Protein AF-A0A4U0T940-F1 (afdb_monomer_lite)

Radius of gyration: 18.04 Å; chains: 1; bounding box: 51×47×30 Å

Sequence (80 aa):
MAQHGNRSVKPRATRPNPLDAARITYIDYKDIDLLRKFISDRGKIRSRRVSRVTAQQQRQLARAIKNAREMALLPYSSAK

Organism: NCBI:txid2571141

Foldseek 3Di:
DDPPDDPPDDPDDDDDQPCVVVVPPADALVPLVVLVVQADPQQHGHDCVVNVDDPVVSVRSVVSSVVNVVVVNGPPGPPD

Structure (mmCIF, N/CA/C/O backbone):
data_AF-A0A4U0T940-F1
#
_entry.id   AF-A0A4U0T940-F1
#
loop_
_atom_site.group_PDB
_atom_site.id
_atom_site.type_symbol
_atom_site.label_atom_id
_atom_site.label_alt_id
_atom_site.label_comp_id
_atom_site.label_asym_id
_atom_site.label_entity_id
_atom_site.label_seq_id
_atom_site.pdbx_PDB_ins_code
_atom_site.Cartn_x
_atom_site.Cartn_y
_atom_site.Cartn_z
_atom_site.occupancy
_atom_site.B_iso_or_equiv
_atom_site.auth_seq_id
_atom_site.auth_comp_id
_atom_site.auth_asym_id
_atom_site.auth_atom_id
_atom_site.pdbx_PDB_model_num
ATOM 1 N N . MET A 1 1 ? 39.405 -40.449 -12.616 1.00 55.19 1 MET A N 1
ATOM 2 C CA . MET A 1 1 ? 38.799 -39.375 -13.435 1.00 55.19 1 MET A CA 1
ATOM 3 C C . MET A 1 1 ? 37.291 -39.359 -13.201 1.00 55.19 1 MET A C 1
ATOM 5 O O . MET A 1 1 ? 36.570 -40.091 -13.863 1.00 55.19 1 MET A O 1
ATOM 9 N N . ALA A 1 2 ? 36.806 -38.598 -12.217 1.00 54.12 2 ALA A N 1
ATOM 10 C CA . ALA A 1 2 ? 35.369 -38.440 -11.987 1.00 54.12 2 ALA A CA 1
ATOM 11 C C . ALA A 1 2 ? 34.849 -37.276 -12.844 1.00 54.12 2 ALA A C 1
ATOM 13 O O . ALA A 1 2 ? 35.202 -36.119 -12.607 1.00 54.12 2 ALA A O 1
ATOM 14 N N . GLN A 1 3 ? 34.043 -37.586 -13.860 1.00 62.41 3 GLN A N 1
ATOM 15 C CA . GLN A 1 3 ? 33.346 -36.585 -14.664 1.00 62.41 3 GLN A CA 1
ATOM 16 C C . GLN A 1 3 ? 32.212 -35.988 -13.821 1.00 62.41 3 GLN A C 1
ATOM 18 O O . GLN A 1 3 ? 31.168 -36.610 -13.632 1.00 62.41 3 GLN A O 1
ATOM 23 N N . HIS A 1 4 ? 32.410 -34.785 -13.285 1.00 59.44 4 HIS A N 1
ATOM 24 C CA . HIS A 1 4 ? 31.337 -34.043 -12.631 1.00 59.44 4 HIS A CA 1
ATOM 25 C C . HIS A 1 4 ? 30.458 -33.417 -13.718 1.00 59.44 4 HIS A C 1
ATOM 27 O O . HIS A 1 4 ? 30.781 -32.371 -14.278 1.00 59.44 4 HIS A O 1
ATOM 33 N N . GLY A 1 5 ? 29.360 -34.096 -14.054 1.00 60.16 5 GLY A N 1
ATOM 34 C CA . GLY A 1 5 ? 28.362 -33.605 -15.000 1.00 60.16 5 GLY A CA 1
ATOM 35 C C . GLY A 1 5 ? 27.740 -32.295 -14.516 1.00 60.16 5 GLY A C 1
ATOM 36 O O . GLY A 1 5 ? 27.047 -32.260 -13.498 1.00 60.16 5 GLY A O 1
ATOM 37 N N . ASN A 1 6 ? 27.981 -31.219 -15.263 1.00 67.31 6 ASN A N 1
ATOM 38 C CA . ASN A 1 6 ? 27.414 -29.897 -15.031 1.00 67.31 6 ASN A CA 1
ATOM 39 C C . ASN A 1 6 ? 25.898 -29.922 -15.303 1.00 67.31 6 ASN A C 1
ATOM 41 O O . ASN A 1 6 ? 25.450 -29.767 -16.440 1.00 67.31 6 ASN A O 1
ATOM 45 N N . ARG A 1 7 ? 25.090 -30.163 -14.263 1.00 65.12 7 ARG A N 1
ATOM 46 C CA . ARG A 1 7 ? 23.626 -30.063 -14.341 1.00 65.12 7 ARG A CA 1
ATOM 47 C C . ARG A 1 7 ? 23.235 -28.586 -14.376 1.00 65.12 7 ARG A C 1
ATOM 49 O O . ARG A 1 7 ? 23.039 -27.963 -13.336 1.00 65.12 7 ARG A O 1
ATOM 56 N N . SER A 1 8 ? 23.096 -28.031 -15.574 1.00 63.91 8 SER A N 1
ATOM 57 C CA . SER A 1 8 ? 22.516 -26.709 -15.802 1.00 63.91 8 SER A CA 1
ATOM 58 C C . SER A 1 8 ? 21.034 -26.713 -15.402 1.00 63.91 8 SER A C 1
ATOM 60 O O . SER A 1 8 ? 20.141 -27.083 -16.165 1.00 63.91 8 SER A O 1
ATOM 62 N N . VAL A 1 9 ? 20.759 -26.325 -14.154 1.00 67.19 9 VAL A N 1
ATOM 63 C CA . VAL A 1 9 ? 19.393 -26.119 -13.661 1.00 67.19 9 VAL A CA 1
ATOM 64 C C . VAL A 1 9 ? 18.781 -24.967 -14.457 1.00 67.19 9 VAL A C 1
ATOM 66 O O . VAL A 1 9 ? 19.154 -23.809 -14.278 1.00 67.19 9 VAL A O 1
ATOM 69 N N . LYS A 1 10 ? 17.844 -25.282 -15.359 1.00 61.28 10 LYS A N 1
ATOM 70 C CA . LYS A 1 10 ? 17.080 -24.271 -16.100 1.00 61.28 10 LYS A CA 1
ATOM 71 C C . LYS A 1 10 ? 16.386 -23.340 -15.093 1.00 61.28 10 LYS A C 1
ATOM 73 O O . LYS A 1 10 ? 15.718 -23.847 -14.184 1.00 61.28 10 LYS A O 1
ATOM 78 N N . PRO A 1 11 ? 16.508 -22.005 -15.216 1.00 64.62 11 PRO A N 1
ATOM 79 C CA . PRO A 1 11 ? 15.837 -21.092 -14.304 1.00 64.62 11 PRO A CA 1
ATOM 80 C C . PRO A 1 11 ? 14.327 -21.305 -14.415 1.00 64.62 11 PRO A C 1
ATOM 82 O O . PRO A 1 11 ? 13.746 -21.269 -15.500 1.00 64.62 11 PRO A O 1
ATOM 85 N N . ARG A 1 12 ? 13.681 -21.582 -13.280 1.00 65.75 12 ARG A N 1
ATOM 86 C CA . ARG A 1 12 ? 12.233 -21.786 -13.219 1.00 65.75 12 ARG A CA 1
ATOM 87 C C . ARG A 1 12 ? 11.552 -20.498 -13.677 1.00 65.75 12 ARG A C 1
ATOM 89 O O . ARG A 1 12 ? 11.768 -19.464 -13.052 1.00 65.75 12 ARG A O 1
ATOM 96 N N . ALA A 1 13 ? 10.734 -20.573 -14.729 1.00 60.59 13 ALA A N 1
ATOM 97 C CA . ALA A 1 13 ? 10.016 -19.426 -15.280 1.00 60.59 13 ALA A CA 1
ATOM 98 C C . ALA A 1 13 ? 9.296 -18.645 -14.165 1.00 60.59 13 ALA A C 1
ATOM 100 O O . ALA A 1 13 ? 8.336 -19.114 -13.539 1.00 60.59 13 ALA A O 1
ATOM 101 N N . THR A 1 14 ? 9.811 -17.458 -13.864 1.00 66.94 14 THR A N 1
ATOM 102 C CA . THR A 1 14 ? 9.270 -16.570 -12.843 1.00 66.94 14 THR A CA 1
ATOM 103 C C . THR A 1 14 ? 8.029 -15.904 -13.417 1.00 66.94 14 THR A C 1
ATOM 105 O O . THR A 1 14 ? 8.118 -15.199 -14.416 1.00 66.94 14 THR A O 1
ATOM 108 N N . ARG A 1 15 ? 6.857 -16.119 -12.798 1.00 73.31 15 ARG A N 1
ATOM 109 C CA . ARG A 1 15 ? 5.649 -15.344 -13.150 1.00 73.31 15 ARG A CA 1
ATOM 110 C C . ARG A 1 15 ? 5.996 -13.847 -13.129 1.00 73.31 15 ARG A C 1
ATOM 112 O O . ARG A 1 15 ? 6.700 -13.446 -12.194 1.00 73.31 15 ARG A O 1
ATOM 119 N N . PRO A 1 16 ? 5.510 -13.069 -14.109 1.00 80.25 16 PRO A N 1
ATOM 120 C CA . PRO A 1 16 ? 5.859 -11.664 -14.246 1.00 80.25 16 PRO A CA 1
ATOM 121 C C . PRO A 1 16 ? 5.413 -10.862 -13.023 1.00 80.25 16 PRO A C 1
ATOM 123 O O . PRO A 1 16 ? 4.448 -11.216 -12.339 1.00 80.25 16 PRO A O 1
ATOM 126 N N . ASN A 1 17 ? 6.146 -9.787 -12.745 1.00 87.19 17 ASN A N 1
ATOM 127 C CA . ASN A 1 17 ? 5.812 -8.847 -11.689 1.00 87.19 17 ASN A CA 1
ATOM 128 C C . ASN A 1 17 ? 4.462 -8.176 -12.009 1.00 87.19 17 ASN A C 1
ATOM 130 O O . ASN A 1 17 ? 4.327 -7.590 -13.085 1.00 87.19 17 ASN A O 1
ATOM 134 N N . PRO A 1 18 ? 3.466 -8.238 -11.108 1.00 86.06 18 PRO A N 1
ATOM 135 C CA . PRO A 1 18 ? 2.138 -7.691 -11.370 1.00 86.06 18 PRO A CA 1
ATOM 136 C C . PRO A 1 18 ? 2.130 -6.170 -11.572 1.00 86.06 18 PRO A C 1
ATOM 138 O O . PRO A 1 18 ? 1.293 -5.677 -12.322 1.00 86.06 18 PRO A O 1
ATOM 141 N N . LEU A 1 19 ? 3.044 -5.427 -10.935 1.00 88.19 19 LEU A N 1
ATOM 142 C CA . LEU A 1 19 ? 3.129 -3.971 -11.105 1.00 88.19 19 LEU A CA 1
ATOM 143 C C . LEU A 1 19 ? 3.712 -3.598 -12.468 1.00 88.19 19 LEU A C 1
ATOM 145 O O . LEU A 1 19 ? 3.184 -2.716 -13.142 1.00 88.19 19 LEU A O 1
ATOM 149 N N . ASP A 1 20 ? 4.745 -4.322 -12.902 1.00 86.81 20 ASP A N 1
ATOM 150 C CA . ASP A 1 20 ? 5.374 -4.095 -14.206 1.00 86.81 20 ASP A CA 1
ATOM 151 C C . ASP A 1 20 ? 4.428 -4.512 -15.343 1.00 86.81 20 ASP A C 1
ATOM 153 O O . ASP A 1 20 ? 4.300 -3.802 -16.338 1.00 86.81 20 ASP A O 1
ATOM 157 N N . ALA A 1 21 ? 3.698 -5.621 -15.168 1.00 86.12 21 ALA A N 1
ATOM 158 C CA . ALA A 1 21 ? 2.682 -6.075 -16.118 1.00 86.12 21 ALA A CA 1
ATOM 159 C C . ALA A 1 21 ? 1.538 -5.060 -16.279 1.00 86.12 21 ALA A C 1
ATOM 161 O O . ALA A 1 21 ? 1.028 -4.877 -17.381 1.00 86.12 21 ALA A O 1
ATOM 162 N N . ALA A 1 22 ? 1.167 -4.374 -15.195 1.00 85.19 22 ALA A N 1
ATOM 163 C CA . ALA A 1 22 ? 0.170 -3.309 -15.205 1.00 85.19 22 ALA A CA 1
ATOM 164 C C . ALA A 1 22 ? 0.740 -1.929 -15.595 1.00 85.19 22 ALA A C 1
ATOM 166 O O . ALA A 1 22 ? -0.013 -0.960 -15.633 1.00 85.19 22 ALA A O 1
ATOM 167 N N . ARG A 1 23 ? 2.051 -1.823 -15.878 1.00 87.38 23 ARG A N 1
ATOM 168 C CA . ARG A 1 23 ? 2.772 -0.564 -16.161 1.00 87.38 23 ARG A CA 1
ATOM 169 C C . ARG A 1 23 ? 2.567 0.518 -15.091 1.00 87.38 23 ARG A C 1
ATOM 171 O O . ARG A 1 23 ? 2.548 1.709 -15.391 1.00 87.38 23 ARG A O 1
ATOM 178 N N . ILE A 1 24 ? 2.441 0.101 -13.833 1.00 87.00 24 ILE A N 1
ATOM 179 C CA . ILE A 1 24 ? 2.259 1.009 -12.700 1.00 87.00 24 ILE A CA 1
ATOM 180 C C . ILE A 1 24 ? 3.635 1.491 -12.238 1.00 87.00 24 ILE A C 1
ATOM 182 O O . ILE A 1 24 ? 4.428 0.722 -11.692 1.00 87.00 24 ILE A O 1
ATOM 186 N N . THR A 1 25 ? 3.918 2.773 -12.456 1.00 84.06 25 THR A N 1
ATOM 187 C CA . THR A 1 25 ? 5.189 3.416 -12.084 1.00 84.06 25 THR A CA 1
ATOM 188 C C . THR A 1 25 ? 5.121 4.140 -10.741 1.00 84.06 25 THR A C 1
ATOM 190 O O . THR A 1 25 ? 6.139 4.261 -10.058 1.00 84.06 25 THR A O 1
ATOM 193 N N . TYR A 1 26 ? 3.929 4.586 -10.343 1.00 88.62 26 TYR A N 1
ATOM 194 C CA . TYR A 1 26 ? 3.673 5.310 -9.103 1.00 88.62 26 TYR A CA 1
ATOM 195 C C . TYR A 1 26 ? 2.623 4.585 -8.259 1.00 88.62 26 TYR A C 1
ATOM 197 O O . TYR A 1 26 ? 1.684 4.005 -8.795 1.00 88.62 26 TYR A O 1
ATOM 205 N N . ILE A 1 27 ? 2.809 4.594 -6.939 1.00 92.69 27 ILE A N 1
ATOM 206 C CA . ILE A 1 27 ? 1.926 3.930 -5.975 1.00 92.69 27 ILE A CA 1
ATOM 207 C C . ILE A 1 27 ? 1.496 4.984 -4.957 1.00 92.69 27 ILE A C 1
ATOM 209 O O . ILE A 1 27 ? 2.315 5.391 -4.126 1.00 92.69 27 ILE A O 1
ATOM 213 N N . ASP A 1 28 ? 0.232 5.400 -5.012 1.00 93.69 28 ASP A N 1
ATOM 214 C CA . ASP A 1 28 ? -0.360 6.313 -4.034 1.00 93.69 28 ASP A CA 1
ATOM 215 C C . ASP A 1 28 ? -0.978 5.527 -2.858 1.00 93.69 28 ASP A C 1
ATOM 217 O O . ASP A 1 28 ? -1.388 4.371 -2.987 1.00 93.69 28 ASP A O 1
ATOM 221 N N . TYR A 1 29 ? -1.059 6.160 -1.687 1.00 95.31 29 TYR A N 1
ATOM 222 C CA . TYR A 1 29 ? -1.827 5.658 -0.547 1.00 95.31 29 TYR A CA 1
ATOM 223 C C . TYR A 1 29 ? -3.346 5.720 -0.792 1.00 95.31 29 TYR A C 1
ATOM 225 O O . TYR A 1 29 ? -4.102 5.005 -0.133 1.00 95.31 29 TYR A O 1
ATOM 233 N N . LYS A 1 30 ? -3.789 6.555 -1.740 1.00 94.00 30 LYS A N 1
ATOM 234 C CA . LYS A 1 30 ? -5.199 6.703 -2.133 1.00 94.00 30 LYS A CA 1
ATOM 235 C C . LYS A 1 30 ? -5.718 5.553 -2.998 1.00 94.00 30 LYS A C 1
ATOM 237 O O . LYS A 1 30 ? -6.925 5.332 -3.042 1.00 94.00 30 LYS A O 1
ATOM 242 N N . ASP A 1 31 ? -4.830 4.787 -3.633 1.00 93.94 31 ASP A N 1
ATOM 243 C CA . ASP A 1 31 ? -5.191 3.674 -4.518 1.00 93.94 31 ASP A CA 1
ATOM 244 C C . ASP A 1 31 ? -5.548 2.411 -3.720 1.00 93.94 31 ASP A C 1
ATOM 246 O O . ASP A 1 31 ? -4.874 1.379 -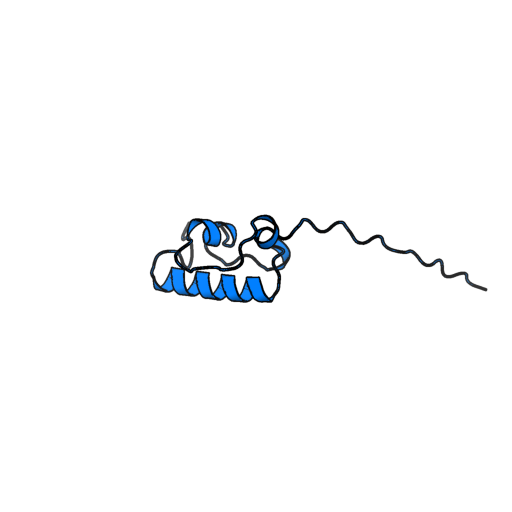3.782 1.00 93.94 31 ASP A O 1
ATOM 250 N N . ILE A 1 32 ? -6.624 2.480 -2.937 1.00 92.88 32 ILE A N 1
ATOM 251 C CA . ILE A 1 32 ? -7.022 1.434 -1.983 1.00 92.88 32 ILE A CA 1
ATOM 252 C C . ILE A 1 32 ? -7.170 0.074 -2.678 1.00 92.88 32 ILE A C 1
ATOM 254 O O . ILE A 1 32 ? -6.724 -0.941 -2.140 1.00 92.88 32 ILE A O 1
ATOM 258 N N . ASP A 1 33 ? -7.727 0.039 -3.888 1.00 92.25 33 ASP A N 1
ATOM 259 C CA . ASP A 1 33 ? -7.925 -1.197 -4.653 1.00 92.25 33 ASP A CA 1
ATOM 260 C C . ASP A 1 33 ? -6.611 -1.850 -5.085 1.00 92.25 33 ASP A C 1
ATOM 262 O O . ASP A 1 33 ? -6.499 -3.080 -5.116 1.00 92.25 33 ASP A O 1
ATOM 266 N N . LEU A 1 34 ? -5.588 -1.046 -5.385 1.00 93.19 34 LEU A N 1
ATOM 267 C CA . LEU A 1 34 ? -4.249 -1.548 -5.663 1.00 93.19 34 LEU A CA 1
ATOM 268 C C . LEU A 1 34 ? -3.629 -2.104 -4.381 1.00 93.19 34 LEU A C 1
ATOM 270 O O . LEU A 1 34 ? -3.168 -3.247 -4.358 1.00 93.19 34 LEU A O 1
ATOM 274 N N . LEU A 1 35 ? -3.656 -1.322 -3.302 1.00 93.69 35 LEU A N 1
ATOM 275 C CA . LEU A 1 35 ? -3.042 -1.685 -2.025 1.00 93.69 35 LEU A CA 1
ATOM 276 C C . LEU A 1 35 ? -3.698 -2.921 -1.393 1.00 93.69 35 LEU A C 1
ATOM 278 O O . LEU A 1 35 ? -2.994 -3.762 -0.826 1.00 93.69 35 LEU A O 1
ATOM 282 N N . ARG A 1 36 ? -5.016 -3.095 -1.565 1.00 92.75 36 ARG A N 1
ATOM 283 C CA . ARG A 1 36 ? -5.771 -4.276 -1.113 1.00 92.75 36 ARG A CA 1
ATOM 284 C C . ARG A 1 36 ? -5.231 -5.584 -1.696 1.00 92.75 36 ARG A C 1
ATOM 286 O O . ARG A 1 36 ? -5.185 -6.591 -0.994 1.00 92.75 36 ARG A O 1
ATOM 293 N N . LYS A 1 37 ? -4.734 -5.579 -2.937 1.00 92.12 37 LYS A N 1
ATOM 294 C CA . LYS A 1 37 ? -4.134 -6.773 -3.573 1.00 92.12 37 LYS A CA 1
ATOM 295 C C . LYS A 1 37 ? -2.827 -7.207 -2.896 1.00 92.12 37 LYS A C 1
ATOM 297 O O . LYS A 1 37 ? -2.441 -8.376 -2.976 1.00 92.12 37 LYS A O 1
ATOM 302 N N . PHE A 1 38 ? -2.147 -6.283 -2.215 1.00 93.75 38 PHE A N 1
ATOM 303 C CA . PHE A 1 38 ? -0.863 -6.513 -1.550 1.00 93.75 38 PHE A CA 1
ATOM 304 C C . PHE A 1 38 ? -0.973 -6.694 -0.031 1.00 93.75 38 PHE A C 1
ATOM 306 O O . PHE A 1 38 ? 0.051 -6.886 0.630 1.00 93.75 38 PHE A O 1
ATOM 313 N N . ILE A 1 39 ? -2.184 -6.719 0.528 1.00 93.69 39 ILE A N 1
ATOM 314 C CA . ILE A 1 39 ? -2.438 -7.112 1.919 1.00 93.69 39 ILE A CA 1
ATOM 315 C C . ILE A 1 39 ? -3.099 -8.495 1.981 1.00 93.69 39 ILE A C 1
ATOM 317 O O . ILE A 1 39 ? -3.625 -9.020 0.998 1.00 93.69 39 ILE A O 1
ATOM 321 N N . SER A 1 40 ? -2.969 -9.167 3.117 1.00 92.12 40 SER A N 1
ATOM 322 C CA . SER A 1 40 ? -3.714 -10.383 3.426 1.00 92.12 40 SER A CA 1
ATOM 323 C C . SER A 1 40 ? -5.086 -10.033 3.984 1.00 92.12 40 SER A C 1
ATOM 325 O O . SER A 1 40 ? -5.308 -8.909 4.430 1.00 92.12 40 SER A O 1
ATOM 327 N N . ASP A 1 41 ? -5.970 -11.023 4.055 1.00 88.62 41 ASP A N 1
ATOM 328 C CA . ASP A 1 41 ? -7.312 -10.851 4.627 1.00 88.62 41 ASP A CA 1
ATOM 329 C C . ASP A 1 41 ? -7.251 -10.426 6.102 1.00 88.62 41 ASP A C 1
ATOM 331 O O . ASP A 1 41 ? -8.097 -9.688 6.590 1.00 88.62 41 ASP A O 1
ATOM 335 N N . ARG A 1 42 ? -6.172 -10.801 6.804 1.00 88.94 42 ARG A N 1
ATOM 336 C CA . ARG A 1 42 ? -5.886 -10.359 8.180 1.00 88.94 42 ARG A CA 1
ATOM 337 C C . ARG A 1 42 ? -5.379 -8.914 8.266 1.00 88.94 42 ARG A C 1
ATOM 339 O O . ARG A 1 42 ? -5.018 -8.465 9.348 1.00 88.94 42 ARG A O 1
ATOM 346 N N . GLY A 1 43 ? -5.266 -8.213 7.142 1.00 90.19 43 GLY A N 1
ATOM 347 C CA . GLY A 1 43 ? -4.733 -6.859 7.044 1.00 90.19 43 GLY A CA 1
ATOM 348 C C . GLY A 1 43 ? -3.207 -6.778 6.997 1.00 90.19 43 GLY A C 1
ATOM 349 O O . GLY A 1 43 ? -2.684 -5.682 6.865 1.00 90.19 43 GLY A O 1
ATOM 350 N N . LYS A 1 44 ? -2.449 -7.885 7.064 1.00 92.75 44 LYS A N 1
ATOM 351 C CA . LYS A 1 44 ? -0.967 -7.856 7.058 1.00 92.75 44 LYS A CA 1
ATOM 352 C C . LYS A 1 44 ? -0.416 -7.628 5.645 1.00 92.75 44 LYS A C 1
ATOM 354 O O . LYS A 1 44 ? -0.950 -8.163 4.684 1.00 92.75 44 LYS A O 1
ATOM 359 N N . ILE A 1 45 ? 0.697 -6.905 5.506 1.00 94.56 45 ILE A N 1
ATOM 360 C CA . ILE A 1 45 ? 1.349 -6.695 4.199 1.00 94.56 45 ILE A CA 1
ATOM 361 C C . ILE A 1 45 ? 1.922 -8.026 3.691 1.00 94.56 45 ILE A C 1
ATOM 363 O O . ILE A 1 45 ? 2.658 -8.705 4.411 1.00 94.56 45 ILE A O 1
ATOM 367 N N . ARG A 1 46 ? 1.605 -8.404 2.447 1.00 93.50 46 ARG A N 1
ATOM 368 C CA . ARG A 1 46 ? 2.141 -9.615 1.810 1.00 93.50 46 ARG A CA 1
ATOM 369 C C . ARG A 1 46 ? 3.643 -9.467 1.568 1.00 93.50 46 ARG A C 1
ATOM 371 O O . ARG A 1 46 ? 4.151 -8.392 1.242 1.00 93.50 46 ARG A O 1
ATOM 378 N N . SER A 1 47 ? 4.373 -10.571 1.712 1.00 94.00 47 SER A N 1
ATOM 379 C CA . SER A 1 47 ? 5.820 -10.566 1.502 1.00 94.00 47 SER A CA 1
ATOM 380 C C . SER A 1 47 ? 6.168 -10.396 0.022 1.00 94.00 47 SER A C 1
ATOM 382 O O . SER A 1 47 ? 5.459 -10.889 -0.859 1.00 94.00 47 SER A O 1
ATOM 384 N N . ARG A 1 48 ? 7.335 -9.795 -0.243 1.00 92.75 48 ARG A N 1
ATOM 385 C CA . ARG A 1 48 ? 7.890 -9.633 -1.597 1.00 92.75 48 ARG A CA 1
ATOM 386 C C . ARG A 1 48 ? 7.937 -10.943 -2.391 1.00 92.75 48 ARG A C 1
ATOM 388 O O . ARG A 1 48 ? 7.775 -10.936 -3.603 1.00 92.75 48 ARG A O 1
ATOM 395 N N . ARG A 1 49 ? 8.167 -12.083 -1.725 1.00 87.94 49 ARG A N 1
ATOM 396 C CA . ARG A 1 49 ? 8.255 -13.399 -2.391 1.00 87.94 49 ARG A CA 1
ATOM 397 C C . ARG A 1 49 ? 6.907 -13.846 -2.959 1.00 87.94 49 ARG A C 1
ATOM 399 O O . ARG A 1 49 ? 6.871 -14.523 -3.983 1.00 87.94 49 ARG A O 1
ATOM 406 N N . VAL A 1 50 ? 5.816 -13.467 -2.295 1.00 90.06 50 VAL A N 1
ATOM 407 C CA . VAL A 1 50 ? 4.450 -13.791 -2.717 1.00 90.06 50 VAL A CA 1
ATOM 408 C C . VAL A 1 50 ? 3.984 -12.814 -3.792 1.00 90.06 50 VAL A C 1
ATOM 410 O O . VAL A 1 50 ? 3.474 -13.252 -4.818 1.00 90.06 50 VAL A O 1
ATOM 413 N N . SER A 1 51 ? 4.201 -11.511 -3.584 1.00 89.25 51 SER A N 1
ATOM 414 C CA . SER A 1 51 ? 3.798 -10.454 -4.523 1.00 89.25 51 SER A CA 1
ATOM 415 C C . SER A 1 51 ? 4.679 -10.364 -5.772 1.00 89.25 51 SER A C 1
ATOM 417 O O . SER A 1 51 ? 4.226 -9.861 -6.792 1.00 89.25 51 SER A O 1
ATOM 419 N N . ARG A 1 52 ? 5.918 -10.873 -5.711 1.00 88.94 52 ARG A N 1
ATOM 420 C CA . ARG A 1 52 ? 6.912 -10.893 -6.805 1.00 88.94 52 ARG A CA 1
ATOM 421 C C . ARG A 1 52 ? 7.266 -9.517 -7.370 1.00 88.94 52 ARG A C 1
ATOM 423 O O . ARG A 1 52 ? 7.689 -9.407 -8.514 1.00 88.94 52 ARG A O 1
ATOM 430 N N . VAL A 1 53 ? 7.140 -8.490 -6.540 1.00 92.56 53 VAL A N 1
ATOM 431 C CA . VAL A 1 53 ? 7.554 -7.124 -6.868 1.00 92.56 53 VAL A CA 1
ATOM 432 C C . VAL A 1 53 ? 9.054 -6.928 -6.627 1.00 92.56 53 VAL A C 1
ATOM 434 O O . VAL A 1 53 ? 9.705 -7.689 -5.890 1.00 92.56 53 VAL A O 1
ATOM 437 N N . THR A 1 54 ? 9.624 -5.878 -7.212 1.00 92.56 54 THR A N 1
ATOM 438 C CA . THR A 1 54 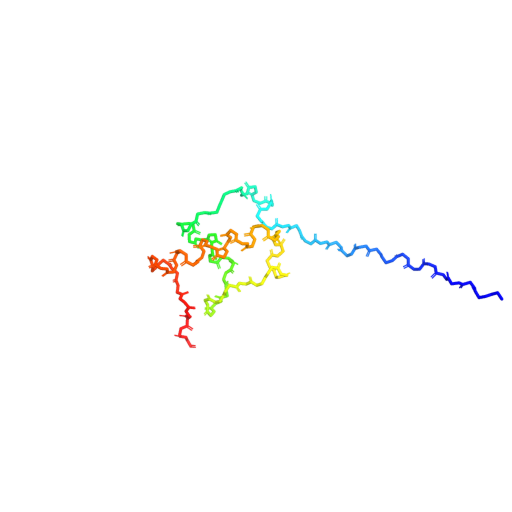? 11.012 -5.493 -6.932 1.00 92.56 54 THR A CA 1
ATOM 439 C C . THR A 1 54 ? 11.173 -5.021 -5.481 1.00 92.56 54 THR A C 1
ATOM 441 O O . THR A 1 54 ? 10.212 -4.688 -4.785 1.00 92.56 54 THR A O 1
ATOM 444 N N . ALA A 1 55 ? 12.410 -4.987 -4.976 1.00 93.00 55 ALA A N 1
ATOM 445 C CA . ALA A 1 55 ? 12.668 -4.501 -3.618 1.00 93.00 55 ALA A CA 1
ATOM 446 C C . ALA A 1 55 ? 12.273 -3.022 -3.440 1.00 93.00 55 ALA A C 1
ATOM 448 O O . ALA A 1 55 ? 11.800 -2.640 -2.371 1.00 93.00 55 ALA A O 1
ATOM 449 N N . GLN A 1 56 ? 12.436 -2.205 -4.485 1.00 92.88 56 GLN A N 1
ATOM 450 C CA . GLN A 1 56 ? 12.042 -0.796 -4.486 1.00 92.88 56 GLN A CA 1
ATOM 451 C C . GLN A 1 56 ? 10.523 -0.637 -4.424 1.00 92.88 56 GLN A C 1
ATOM 453 O O . GLN A 1 56 ? 10.028 0.065 -3.544 1.00 92.88 56 GLN A O 1
ATOM 458 N N . GLN A 1 57 ? 9.796 -1.361 -5.274 1.00 93.81 57 GLN A N 1
ATOM 459 C CA . GLN A 1 57 ? 8.334 -1.362 -5.269 1.00 93.81 57 GLN A CA 1
ATOM 460 C C . GLN A 1 57 ? 7.771 -1.868 -3.941 1.00 93.81 57 GLN A C 1
ATOM 462 O O . GLN A 1 57 ? 6.838 -1.278 -3.411 1.00 93.81 57 GLN A O 1
ATOM 467 N N . GLN A 1 58 ? 8.369 -2.902 -3.337 1.00 95.31 58 GLN A N 1
ATOM 468 C CA . GLN A 1 58 ? 7.938 -3.365 -2.014 1.00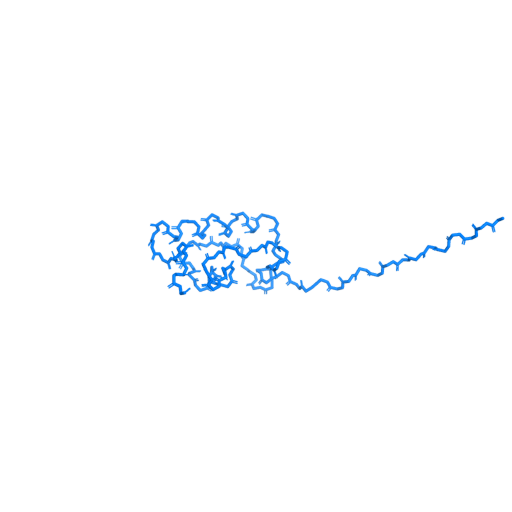 95.31 58 GLN A CA 1
ATOM 469 C C . GLN A 1 58 ? 8.065 -2.260 -0.953 1.00 95.31 58 GLN A C 1
ATOM 471 O O . GLN A 1 58 ? 7.189 -2.134 -0.100 1.00 95.31 58 GLN A O 1
ATOM 476 N N . ARG A 1 59 ? 9.140 -1.458 -0.983 1.00 95.75 59 ARG A N 1
ATOM 477 C CA . ARG A 1 59 ? 9.310 -0.327 -0.054 1.00 95.75 59 ARG A CA 1
ATOM 478 C C . ARG A 1 59 ? 8.275 0.768 -0.304 1.00 95.75 59 ARG A C 1
ATOM 480 O O . ARG A 1 59 ? 7.750 1.311 0.664 1.00 95.75 59 ARG A O 1
ATOM 487 N N . GLN A 1 60 ? 7.974 1.066 -1.567 1.00 94.94 60 GLN A N 1
ATOM 488 C CA . GLN A 1 60 ? 6.936 2.030 -1.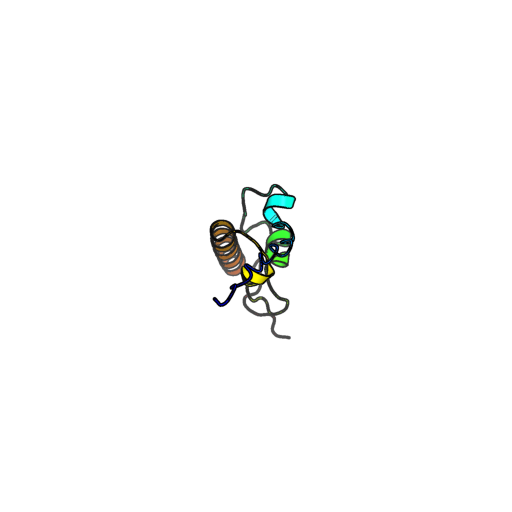949 1.00 94.94 60 GLN A CA 1
ATOM 489 C C . GLN A 1 60 ? 5.548 1.558 -1.496 1.00 94.94 60 GLN A C 1
ATOM 491 O O . GLN A 1 60 ? 4.883 2.284 -0.764 1.00 94.94 60 GLN A O 1
ATOM 496 N N . LEU A 1 61 ? 5.173 0.310 -1.802 1.00 95.12 61 LEU A N 1
ATOM 497 C CA . LEU A 1 61 ? 3.942 -0.326 -1.319 1.00 95.12 61 LEU A CA 1
ATOM 498 C C . LEU A 1 61 ? 3.841 -0.265 0.205 1.00 95.12 61 LEU A C 1
ATOM 500 O O . LEU A 1 61 ? 2.809 0.114 0.743 1.00 95.12 61 LEU A O 1
ATOM 504 N N . ALA A 1 62 ? 4.911 -0.617 0.920 1.00 95.69 62 ALA A N 1
ATOM 505 C CA . ALA A 1 62 ? 4.890 -0.610 2.377 1.00 95.69 62 ALA A CA 1
ATOM 506 C C . ALA A 1 62 ? 4.680 0.796 2.958 1.00 95.69 62 ALA A C 1
ATOM 508 O O . ALA A 1 62 ? 3.994 0.923 3.968 1.00 95.69 62 ALA A O 1
ATOM 509 N N . ARG A 1 63 ? 5.249 1.840 2.339 1.00 96.56 63 ARG A N 1
ATOM 510 C CA . ARG A 1 63 ? 5.007 3.237 2.731 1.00 96.56 63 ARG A CA 1
ATOM 511 C C . ARG A 1 63 ? 3.566 3.649 2.434 1.00 96.56 63 ARG A C 1
ATOM 513 O O . ARG A 1 63 ? 2.884 4.101 3.343 1.00 96.56 63 ARG A O 1
ATOM 520 N N . ALA A 1 64 ? 3.086 3.402 1.216 1.00 96.44 64 ALA A N 1
ATOM 521 C CA . ALA A 1 64 ? 1.718 3.722 0.815 1.00 96.44 64 ALA A CA 1
ATOM 522 C C . ALA A 1 64 ? 0.675 3.031 1.712 1.00 96.44 64 ALA A C 1
ATOM 524 O O . ALA A 1 64 ? -0.250 3.680 2.184 1.00 96.44 64 ALA A O 1
ATOM 525 N N . ILE A 1 65 ? 0.865 1.746 2.039 1.00 95.75 65 ILE A N 1
ATOM 526 C CA . ILE A 1 65 ? -0.034 1.004 2.939 1.00 95.75 65 ILE A CA 1
ATOM 527 C C . ILE A 1 65 ? -0.020 1.587 4.356 1.00 95.75 65 ILE A C 1
ATOM 529 O O . ILE A 1 65 ? -1.070 1.662 4.985 1.00 95.75 65 ILE A O 1
ATOM 533 N N . LYS A 1 66 ? 1.144 1.982 4.886 1.00 95.75 66 LYS A N 1
ATOM 534 C CA . LYS A 1 66 ? 1.225 2.600 6.221 1.00 95.75 66 LYS A CA 1
ATOM 535 C C . LYS A 1 66 ? 0.487 3.936 6.254 1.00 95.75 66 LYS A C 1
ATOM 537 O O . LYS A 1 66 ? -0.388 4.100 7.095 1.00 95.75 66 LYS A O 1
ATOM 542 N N . ASN A 1 67 ? 0.740 4.801 5.274 1.00 96.62 67 ASN A N 1
ATOM 543 C CA . ASN A 1 67 ? 0.046 6.080 5.144 1.00 96.62 67 ASN A CA 1
ATOM 544 C C . ASN A 1 67 ? -1.473 5.873 5.002 1.00 96.62 67 ASN A C 1
ATOM 546 O O . ASN A 1 67 ? -2.257 6.515 5.686 1.00 96.62 67 ASN A O 1
ATOM 550 N N . ALA A 1 68 ? -1.908 4.915 4.177 1.00 96.38 68 ALA A N 1
ATOM 551 C CA . ALA A 1 68 ? -3.326 4.596 4.010 1.00 96.38 68 ALA A CA 1
ATOM 552 C C . ALA A 1 68 ? -3.987 4.122 5.317 1.00 96.38 68 ALA A C 1
ATOM 554 O O . ALA A 1 68 ? -5.161 4.400 5.548 1.00 96.38 68 ALA A O 1
ATOM 555 N N . ARG A 1 69 ? -3.251 3.420 6.186 1.00 95.25 69 ARG A N 1
ATOM 556 C CA . ARG A 1 69 ? -3.750 3.007 7.506 1.00 95.25 69 ARG A CA 1
ATOM 557 C C . ARG A 1 69 ? -3.833 4.162 8.496 1.00 95.25 69 ARG A C 1
ATOM 559 O O . ARG A 1 69 ? -4.783 4.212 9.268 1.00 95.25 69 ARG A O 1
ATOM 566 N N . GLU A 1 70 ? -2.868 5.076 8.477 1.00 95.50 70 GLU A N 1
ATOM 567 C CA . GLU A 1 70 ? -2.920 6.315 9.268 1.00 95.50 70 GLU A CA 1
ATOM 568 C C . GLU A 1 70 ? -4.127 7.174 8.866 1.00 95.50 70 GLU A C 1
ATOM 570 O O . GLU A 1 70 ? -4.809 7.717 9.727 1.00 95.50 70 GLU A O 1
ATOM 575 N N . MET A 1 71 ? -4.470 7.184 7.575 1.00 95.06 71 MET A N 1
ATOM 576 C CA . MET A 1 71 ? -5.659 7.854 7.035 1.00 95.06 71 MET A CA 1
ATOM 577 C C . MET A 1 71 ? -6.963 7.044 7.189 1.00 95.06 71 MET A C 1
ATOM 579 O O . MET A 1 71 ? -7.970 7.392 6.579 1.00 95.06 71 MET A O 1
ATOM 583 N N . ALA A 1 72 ? -6.954 5.942 7.948 1.00 93.06 72 ALA A N 1
ATOM 584 C CA . ALA A 1 72 ? -8.095 5.040 8.153 1.00 93.06 72 ALA A CA 1
ATOM 585 C C . ALA A 1 72 ? -8.718 4.436 6.869 1.00 93.06 72 ALA A C 1
ATOM 587 O O . ALA A 1 72 ? -9.822 3.895 6.904 1.00 93.06 72 ALA A O 1
ATOM 588 N N . LEU A 1 73 ? -8.002 4.455 5.739 1.00 92.94 73 LEU A N 1
ATOM 589 C CA . LEU A 1 73 ? -8.444 3.862 4.468 1.00 92.94 73 LEU A CA 1
ATOM 590 C C . LEU A 1 73 ? -8.247 2.337 4.432 1.00 92.94 73 LEU A C 1
ATOM 592 O O . LEU A 1 73 ? -8.918 1.627 3.680 1.00 92.94 73 LEU A O 1
ATOM 596 N N . LEU A 1 74 ? -7.305 1.822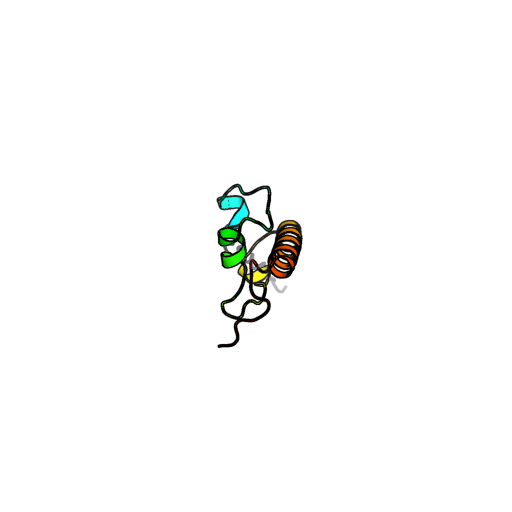 5.230 1.00 91.50 74 LEU A N 1
ATOM 597 C CA . LEU A 1 74 ? -6.999 0.396 5.351 1.00 91.50 74 LEU A CA 1
ATOM 598 C C . LEU A 1 74 ? -6.921 -0.039 6.822 1.00 91.50 74 LEU A C 1
ATOM 600 O O . LEU A 1 74 ? -6.386 0.699 7.649 1.00 91.50 74 LEU A O 1
ATOM 604 N N . PRO A 1 75 ? -7.366 -1.263 7.160 1.00 90.44 75 PRO A N 1
ATOM 605 C CA . PRO A 1 75 ? -7.274 -1.776 8.522 1.00 90.44 75 PRO A CA 1
ATOM 606 C C . PRO A 1 75 ? -5.840 -2.198 8.891 1.00 90.44 75 PRO A C 1
ATOM 608 O O . PRO A 1 75 ? -5.079 -2.716 8.064 1.00 90.44 75 PRO A O 1
ATOM 611 N N . TYR A 1 76 ? -5.481 -2.035 10.168 1.00 88.81 76 TYR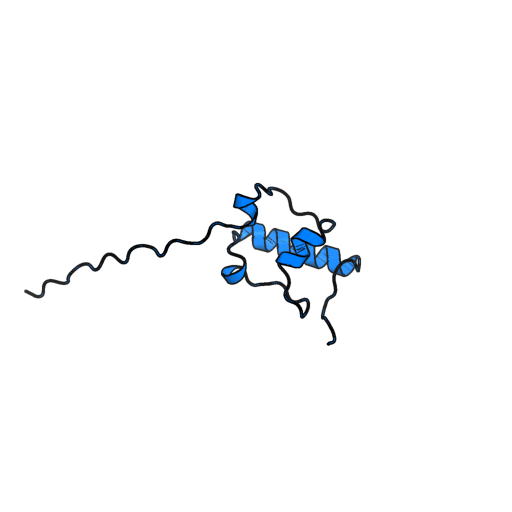 A N 1
ATOM 612 C CA . TYR A 1 76 ? -4.236 -2.569 10.741 1.00 88.81 76 TYR A CA 1
ATOM 613 C C . TYR A 1 76 ? -4.300 -4.086 10.946 1.00 88.81 76 TYR A C 1
ATOM 615 O O . TYR A 1 76 ? -3.334 -4.801 10.660 1.00 88.81 76 TYR A O 1
ATOM 623 N N . SER A 1 77 ? -5.453 -4.566 11.400 1.00 84.75 77 SER A N 1
ATOM 624 C CA . SER A 1 77 ? -5.799 -5.971 11.552 1.00 84.75 77 SER A CA 1
ATOM 625 C C . SER A 1 77 ? -7.282 -6.146 11.242 1.00 84.75 77 SER A C 1
ATOM 627 O O . SER A 1 77 ? -8.105 -5.308 11.607 1.00 84.75 77 SER A O 1
ATOM 629 N N . SER A 1 78 ? -7.633 -7.230 10.552 1.00 75.06 78 SER A N 1
ATOM 630 C CA . SER A 1 78 ? -9.026 -7.675 10.521 1.00 75.06 78 SER A CA 1
ATOM 631 C C . SER A 1 78 ? -9.250 -8.516 11.773 1.00 75.06 78 SER A C 1
ATOM 633 O O . SER A 1 78 ? -8.647 -9.582 11.911 1.00 75.06 78 SER A O 1
ATOM 635 N N . ALA A 1 79 ? -10.036 -7.988 12.712 1.00 63.22 79 ALA A N 1
ATOM 636 C CA . ALA A 1 79 ? -10.565 -8.745 13.837 1.00 63.22 79 ALA A CA 1
ATOM 637 C C . ALA A 1 79 ? -11.730 -9.585 13.308 1.00 63.22 79 ALA A C 1
ATOM 639 O O . ALA A 1 79 ? -12.878 -9.146 13.296 1.00 63.22 79 ALA A O 1
ATOM 640 N N . LYS A 1 80 ? -11.404 -10.750 12.762 1.00 56.62 80 LYS A N 1
ATOM 641 C CA . LYS A 1 80 ? -12.369 -11.815 12.530 1.00 56.62 80 LYS A CA 1
ATOM 642 C C . LYS A 1 80 ? -11.923 -13.026 13.322 1.00 56.62 80 LYS A C 1
ATOM 644 O O . LYS A 1 80 ? -10.695 -13.286 13.310 1.00 56.62 80 LYS A O 1
#

pLDDT: mean 85.41, std 12.52, range [54.12, 96.62]

InterPro domains:
  IPR001648 Small ribosomal subunit protein bS18 [MF_00270] (7-79)
  IPR001648 Small ribosomal subunit protein bS18 [PF01084] (24-74)
  IPR001648 Small ribosomal subunit protein bS18 [PR00974] (34-44)
  IPR001648 Small ribosomal subunit protein bS18 [PR00974] (44-51)
  IPR001648 Small ribosomal subunit protein bS18 [PR00974] (52-66)
  IPR001648 Small ribosomal subunit protein bS18 [PR00974] (66-76)
  IPR001648 Small ribosomal subunit protein bS18 [PTHR13479] (26-78)
  IPR001648 Small ribosomal subunit protein bS18 [TIGR00165] (20-77)
  IPR018275 Small ribosomal subunit protein bS18, conserved site [PS00057] (27-50)
  IPR036870 Small ribosomal subunit protein bS18 superfamily [G3DSA:4.10.640.10] (2-80)
  IPR036870 Small ribosomal subunit protein bS18 superfamily [SSF46911] (6-77)

Secondary structure (DSSP, 8-state):
---------PPP-PPPPHHHHTT-----TT-HHHHHHTB-TTSPBPPHHHH---HHHHHHHHHHHHHHHHTTSS-S----